Protein AF-X0TM43-F1 (afdb_monomer)

Radius of gyration: 13.52 Å; Cα contacts (8 Å, |Δi|>4): 134; chains: 1; bounding box: 34×36×27 Å

Foldseek 3Di:
DPPPPPPPVVCVPPVDDQPQDDAQDWDQDDAPNHGDFIWGWHDWADDPDPQKIWTWIFTPDVVIDIDIDIGGNVVSSPDDDDDD

Structure (mmCIF, N/CA/C/O backbone):
data_AF-X0TM43-F1
#
_entry.id   AF-X0TM43-F1
#
loop_
_atom_site.group_PDB
_atom_site.id
_atom_site.type_symbol
_atom_site.label_atom_id
_atom_site.label_alt_id
_atom_site.label_comp_id
_atom_site.label_asym_id
_atom_site.label_entity_id
_atom_site.label_seq_id
_atom_site.pdbx_PDB_ins_code
_atom_site.Cartn_x
_atom_site.Cartn_y
_atom_site.Cartn_z
_atom_site.occupancy
_atom_site.B_iso_or_equiv
_atom_site.auth_seq_id
_atom_site.auth_comp_id
_atom_site.auth_asym_id
_atom_site.auth_atom_id
_atom_site.pdbx_PDB_model_num
ATOM 1 N N . MET A 1 1 ? -5.051 2.573 -13.083 1.00 28.28 1 MET A N 1
ATOM 2 C CA . MET A 1 1 ? -5.992 1.528 -13.497 1.00 28.28 1 MET A CA 1
ATOM 3 C C . MET A 1 1 ? -5.267 0.198 -13.416 1.00 28.28 1 MET A C 1
ATOM 5 O O . MET A 1 1 ? -4.591 -0.196 -14.360 1.00 28.28 1 MET A O 1
ATOM 9 N N . VAL A 1 2 ? -5.366 -0.473 -12.264 1.00 24.48 2 VAL A N 1
ATOM 10 C CA . VAL A 1 2 ? -4.823 -1.823 -12.088 1.00 24.48 2 VAL A CA 1
ATOM 11 C C . VAL A 1 2 ? -5.591 -2.780 -12.992 1.00 24.48 2 VAL A C 1
ATOM 13 O O . VAL A 1 2 ? -6.693 -3.199 -12.655 1.00 24.48 2 VAL A O 1
ATOM 16 N N . HIS A 1 3 ? -5.038 -3.129 -14.154 1.00 24.52 3 HIS A N 1
ATOM 17 C CA . HIS A 1 3 ? -5.546 -4.263 -14.924 1.00 24.52 3 HIS A CA 1
ATOM 18 C C . HIS A 1 3 ? -5.071 -5.556 -14.256 1.00 24.52 3 HIS A C 1
ATOM 20 O O . HIS A 1 3 ? -4.008 -6.101 -14.547 1.00 24.52 3 HIS A O 1
ATOM 26 N N . ALA A 1 4 ? -5.892 -6.030 -13.322 1.00 31.00 4 ALA A N 1
ATOM 27 C CA . ALA A 1 4 ? -5.719 -7.248 -12.546 1.00 31.00 4 ALA A CA 1
ATOM 28 C C . ALA A 1 4 ? -6.015 -8.519 -13.373 1.00 31.00 4 ALA A C 1
ATOM 30 O O . ALA A 1 4 ? -6.853 -9.337 -13.001 1.00 31.00 4 ALA A O 1
ATOM 31 N N . ASN A 1 5 ? -5.315 -8.736 -14.490 1.00 35.59 5 ASN A N 1
ATOM 32 C CA . ASN A 1 5 ? -5.544 -9.921 -15.335 1.00 35.59 5 ASN A CA 1
ATOM 33 C C . ASN A 1 5 ? -5.030 -11.249 -14.740 1.00 35.59 5 ASN A C 1
ATOM 35 O O . ASN A 1 5 ? -5.277 -12.309 -15.313 1.00 35.59 5 ASN A O 1
ATOM 39 N N . THR A 1 6 ? -4.398 -11.231 -13.564 1.00 36.22 6 THR A N 1
ATOM 40 C CA . THR A 1 6 ? -3.987 -12.456 -12.847 1.00 36.22 6 THR A CA 1
ATOM 41 C C . THR A 1 6 ? -4.912 -12.797 -11.667 1.00 36.22 6 THR A C 1
ATOM 43 O O . THR A 1 6 ? -4.973 -13.954 -11.254 1.00 36.22 6 THR A O 1
ATOM 46 N N . PHE A 1 7 ? -5.704 -11.843 -11.159 1.00 36.03 7 PHE A N 1
ATOM 47 C CA . PHE A 1 7 ? -6.504 -12.030 -9.936 1.00 36.03 7 PHE A CA 1
ATOM 48 C C . PHE A 1 7 ? -7.982 -12.383 -10.188 1.00 36.03 7 PHE A C 1
ATOM 50 O O . PHE A 1 7 ? -8.587 -13.086 -9.377 1.00 36.03 7 PHE A O 1
ATOM 57 N N . GLU A 1 8 ? -8.560 -12.012 -11.337 1.00 36.53 8 GLU A N 1
ATOM 58 C CA . GLU A 1 8 ? -9.976 -12.302 -11.646 1.00 36.53 8 GLU A CA 1
ATOM 59 C C . GLU A 1 8 ? -10.291 -13.807 -11.767 1.00 36.53 8 GLU A C 1
ATOM 61 O O . GLU A 1 8 ? -11.404 -14.245 -11.464 1.00 36.53 8 GLU A O 1
ATOM 66 N N . ARG A 1 9 ? -9.315 -14.643 -12.156 1.00 40.25 9 ARG A N 1
ATOM 67 C CA . ARG A 1 9 ? -9.543 -16.089 -12.354 1.00 40.25 9 ARG A CA 1
ATOM 68 C C . ARG A 1 9 ? -9.675 -16.868 -11.037 1.00 40.25 9 ARG A C 1
ATOM 70 O O . ARG A 1 9 ? -10.386 -17.870 -11.003 1.00 40.25 9 ARG A O 1
ATOM 77 N N . TYR A 1 10 ? -9.067 -16.391 -9.948 1.00 39.22 10 TYR A N 1
ATOM 78 C CA . TYR A 1 10 ? -9.158 -17.021 -8.621 1.00 39.22 10 TYR A CA 1
ATOM 79 C C . TYR A 1 10 ? -10.492 -16.737 -7.904 1.00 39.22 10 TYR A C 1
ATOM 81 O O . TYR A 1 10 ? -10.970 -17.567 -7.124 1.00 39.22 10 TYR A O 1
ATOM 89 N N . ARG A 1 11 ? -11.135 -15.602 -8.213 1.00 44.22 11 ARG A N 1
ATOM 90 C CA . ARG A 1 11 ? -12.395 -15.146 -7.599 1.00 44.22 11 ARG A CA 1
ATOM 91 C C . ARG A 1 11 ? -13.579 -16.069 -7.892 1.00 44.22 11 ARG A C 1
ATOM 93 O O . ARG A 1 11 ? -14.414 -16.307 -7.025 1.00 44.22 11 ARG A O 1
ATOM 100 N N . LYS A 1 12 ? -13.643 -16.626 -9.106 1.00 41.66 12 LYS A N 1
ATOM 101 C CA . LYS A 1 12 ? -14.772 -17.466 -9.544 1.00 41.66 12 LYS A CA 1
ATOM 102 C C . LYS A 1 12 ? -14.758 -18.885 -8.964 1.00 41.66 12 LYS A C 1
ATOM 104 O O . LYS A 1 12 ? -15.797 -19.530 -8.954 1.00 41.66 12 LYS A O 1
ATOM 109 N N . ILE A 1 13 ? -13.601 -19.368 -8.505 1.00 51.50 13 ILE A N 1
ATOM 110 C CA . ILE A 1 13 ? -13.417 -20.760 -8.059 1.00 51.50 13 ILE A CA 1
ATOM 111 C C . ILE A 1 13 ? -13.639 -20.910 -6.546 1.00 51.50 13 ILE A C 1
ATOM 113 O O . ILE A 1 13 ? -14.007 -21.986 -6.089 1.00 51.50 13 ILE A O 1
ATOM 117 N N . THR A 1 14 ? -13.432 -19.851 -5.756 1.00 46.97 14 THR A N 1
ATOM 118 C CA . THR A 1 14 ? -13.246 -19.992 -4.299 1.00 46.97 14 THR A CA 1
ATOM 119 C C . THR A 1 14 ? -14.410 -19.519 -3.432 1.00 46.97 14 THR A C 1
ATOM 121 O O . THR A 1 14 ? -14.392 -19.800 -2.237 1.00 46.97 14 THR A O 1
ATOM 124 N N . GLY A 1 15 ? -15.415 -18.824 -3.983 1.00 43.34 15 GLY A N 1
ATOM 125 C CA . GLY A 1 15 ? -16.592 -18.376 -3.220 1.00 43.34 15 GLY A CA 1
ATOM 126 C C . GLY A 1 15 ? -16.274 -17.521 -1.983 1.00 43.34 15 GLY A C 1
ATOM 127 O O . GLY A 1 15 ? -17.113 -17.412 -1.094 1.00 43.34 15 GLY A O 1
ATOM 128 N N . LYS A 1 16 ? -15.064 -16.951 -1.891 1.00 39.50 16 LYS A N 1
ATOM 129 C CA . LYS A 1 16 ? -14.617 -16.179 -0.729 1.00 39.50 16 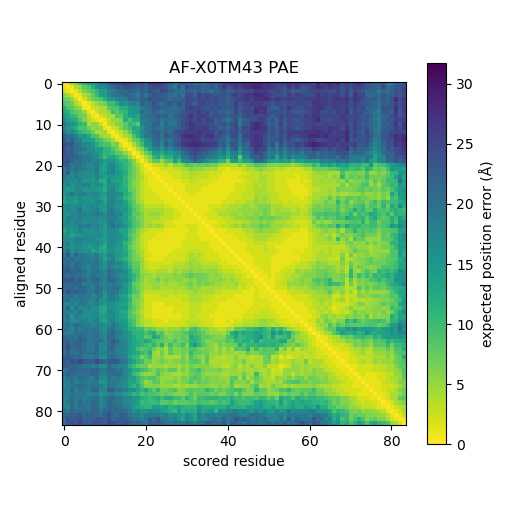LYS A CA 1
ATOM 130 C C . LYS A 1 16 ? -15.090 -14.730 -0.810 1.00 39.50 16 LYS A C 1
ATOM 132 O O . LYS A 1 16 ? -15.044 -14.108 -1.871 1.00 39.50 16 LYS A O 1
ATOM 137 N N . GLU A 1 17 ? -15.526 -14.235 0.346 1.00 46.72 17 GLU A N 1
ATOM 138 C CA . GLU A 1 17 ? -15.847 -12.839 0.642 1.00 46.72 17 GLU A CA 1
ATOM 139 C C . GLU A 1 17 ? -14.758 -11.864 0.168 1.00 46.72 17 GLU A C 1
ATOM 141 O O . GLU A 1 17 ? -13.594 -12.241 0.011 1.00 46.72 17 GLU A O 1
ATOM 146 N N . LYS A 1 18 ? -15.173 -10.604 -0.042 1.00 48.66 18 LYS A N 1
ATOM 147 C CA . LYS A 1 18 ? -14.349 -9.441 -0.410 1.00 48.66 18 LYS A CA 1
ATOM 148 C C . LYS A 1 18 ? -12.964 -9.537 0.245 1.00 48.66 18 LYS A C 1
ATOM 150 O O . LYS A 1 18 ? -12.860 -9.484 1.467 1.00 48.66 18 LYS A O 1
ATOM 155 N N . ILE A 1 19 ? -11.912 -9.686 -0.564 1.00 51.81 19 ILE A N 1
ATOM 156 C CA . ILE A 1 19 ? -10.535 -9.665 -0.059 1.00 51.81 19 ILE A CA 1
ATOM 157 C C . ILE A 1 19 ? -10.280 -8.239 0.425 1.00 51.81 19 ILE A C 1
ATOM 159 O O . ILE A 1 19 ? -10.078 -7.335 -0.382 1.00 51.81 19 ILE A O 1
ATOM 163 N N . MET A 1 20 ? -10.364 -8.031 1.737 1.00 66.75 20 MET A N 1
ATOM 164 C CA . MET A 1 20 ? -9.832 -6.833 2.36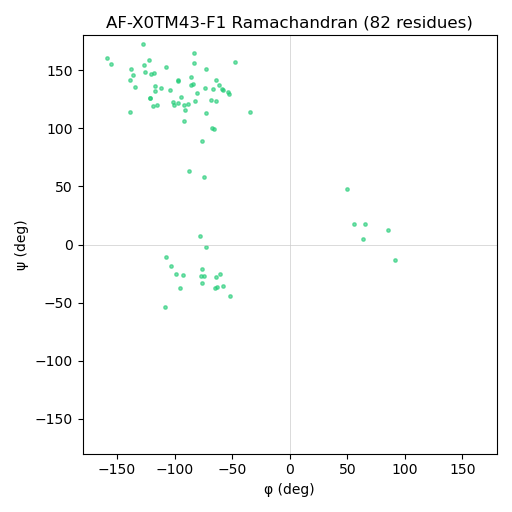5 1.00 66.75 20 MET A CA 1
ATOM 165 C C . MET A 1 20 ? -8.318 -6.972 2.342 1.00 66.75 20 MET A C 1
ATOM 167 O O . MET A 1 20 ? -7.773 -7.876 2.974 1.00 66.75 20 MET A O 1
ATOM 171 N N . THR A 1 21 ? -7.659 -6.111 1.574 1.00 76.00 21 THR A N 1
ATOM 172 C CA . THR A 1 21 ? -6.209 -5.964 1.631 1.00 76.00 21 THR A CA 1
ATOM 173 C C . THR A 1 21 ? -5.790 -5.721 3.082 1.00 76.00 21 THR A C 1
ATOM 175 O O . THR A 1 21 ? -6.370 -4.872 3.759 1.00 76.00 21 THR A O 1
ATOM 178 N N . THR A 1 22 ? -4.819 -6.491 3.570 1.00 84.88 22 THR A N 1
ATOM 179 C CA . THR A 1 22 ? -4.398 -6.492 4.977 1.00 84.88 22 THR A CA 1
ATOM 180 C C . THR A 1 22 ? -2.889 -6.285 5.125 1.00 84.88 22 THR A C 1
ATOM 182 O O . THR A 1 22 ? -2.138 -6.248 4.149 1.00 84.88 22 THR A O 1
ATOM 185 N N . ILE A 1 23 ? -2.431 -6.123 6.366 1.00 90.44 23 ILE A N 1
ATOM 186 C CA . ILE A 1 23 ? -1.012 -5.976 6.705 1.00 90.44 23 ILE A CA 1
ATOM 187 C C . ILE A 1 23 ? -0.234 -7.208 6.223 1.00 90.44 23 ILE A C 1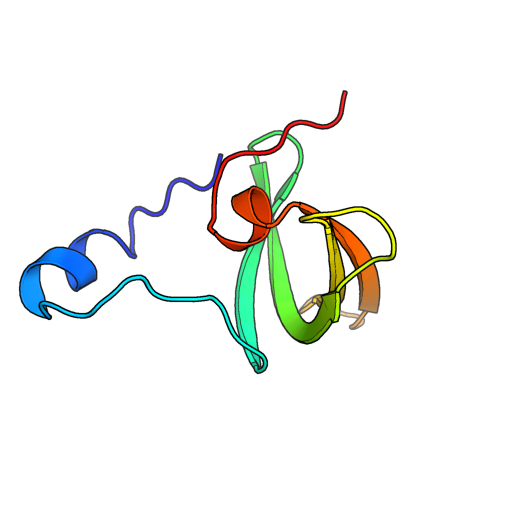
ATOM 189 O O . ILE A 1 23 ? -0.640 -8.347 6.451 1.00 90.44 23 ILE A O 1
ATOM 193 N N . GLY A 1 24 ? 0.910 -6.972 5.580 1.00 90.44 24 GLY A N 1
ATOM 194 C CA . GLY A 1 24 ? 1.771 -8.005 5.007 1.00 90.44 24 GLY A CA 1
ATOM 195 C C . GLY A 1 24 ? 1.473 -8.352 3.548 1.00 90.44 24 GLY A C 1
ATOM 196 O O . GLY A 1 24 ? 2.326 -8.973 2.908 1.00 90.44 24 GLY A O 1
ATOM 197 N N . ASP A 1 25 ? 0.336 -7.918 2.994 1.00 91.38 25 ASP A N 1
ATOM 198 C CA . ASP A 1 25 ? 0.042 -8.108 1.574 1.00 91.38 25 ASP A CA 1
ATOM 199 C C . ASP A 1 25 ? 1.040 -7.341 0.697 1.00 91.38 25 ASP A C 1
ATOM 201 O O . ASP A 1 25 ? 1.438 -6.211 1.002 1.00 91.38 25 ASP A O 1
ATOM 205 N N . VAL A 1 26 ? 1.423 -7.959 -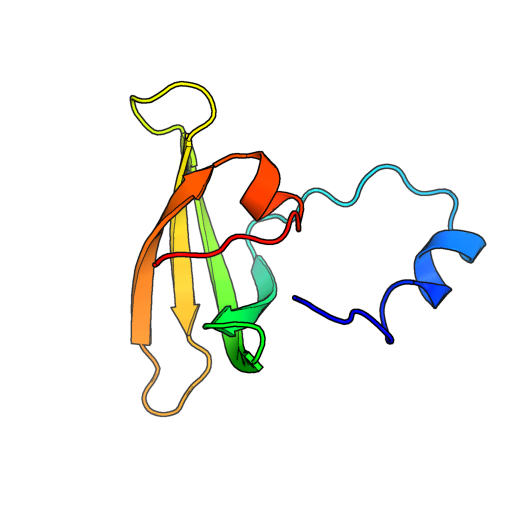0.424 1.00 90.12 26 VAL A N 1
ATOM 206 C CA . VAL A 1 26 ? 2.199 -7.313 -1.487 1.00 90.12 26 VAL A CA 1
ATOM 207 C C . VAL A 1 26 ? 1.246 -6.850 -2.579 1.00 90.12 26 VAL A C 1
ATOM 209 O O . VAL A 1 26 ? 0.534 -7.654 -3.182 1.00 90.12 26 VAL A O 1
ATOM 212 N N . VAL A 1 27 ? 1.266 -5.552 -2.862 1.00 88.94 27 VAL A N 1
ATOM 213 C CA . VAL A 1 27 ? 0.391 -4.892 -3.833 1.00 88.94 27 VAL A CA 1
ATOM 214 C C . VAL A 1 27 ? 1.203 -4.274 -4.969 1.00 88.94 27 VAL A C 1
ATOM 216 O O . VAL A 1 27 ? 2.334 -3.828 -4.772 1.00 88.94 27 VAL A O 1
ATOM 219 N N . LEU A 1 28 ? 0.628 -4.248 -6.175 1.00 88.44 28 LEU A N 1
ATOM 220 C CA . LEU A 1 28 ? 1.172 -3.504 -7.313 1.00 88.44 28 LEU A CA 1
ATOM 221 C C . LEU A 1 28 ? 0.568 -2.099 -7.321 1.00 88.44 28 LEU A C 1
ATOM 223 O O . LEU A 1 28 ? -0.638 -1.942 -7.512 1.00 88.44 28 LEU A O 1
ATOM 227 N N . ILE A 1 29 ? 1.407 -1.085 -7.133 1.00 85.62 29 ILE A N 1
ATOM 228 C CA . ILE A 1 29 ? 1.000 0.319 -7.126 1.00 85.62 29 ILE A CA 1
ATOM 229 C C . ILE A 1 29 ? 0.984 0.860 -8.556 1.00 85.62 29 ILE A C 1
ATOM 231 O O . ILE A 1 29 ? 1.900 0.603 -9.341 1.00 85.62 29 ILE A O 1
ATOM 235 N N . TYR A 1 30 ? -0.060 1.626 -8.877 1.00 85.00 30 TYR A N 1
ATOM 236 C CA . TYR A 1 30 ? -0.207 2.323 -10.151 1.00 85.00 30 TYR A CA 1
ATOM 237 C C . TYR A 1 30 ? -0.099 3.825 -9.927 1.00 85.00 30 TYR A C 1
ATOM 239 O O . TYR A 1 30 ? -0.752 4.370 -9.039 1.00 85.00 30 TYR A O 1
ATOM 247 N N . PHE A 1 31 ? 0.667 4.493 -10.776 1.00 79.19 31 PHE A N 1
ATOM 248 C CA . PHE A 1 31 ? 0.746 5.943 -10.848 1.00 79.19 31 PHE A CA 1
ATOM 249 C C . PHE A 1 31 ? 0.349 6.367 -12.258 1.00 79.19 31 PHE A C 1
ATOM 251 O O . PHE A 1 31 ? 0.899 5.853 -13.226 1.00 79.19 31 PHE A O 1
ATOM 258 N N . LYS A 1 32 ? -0.631 7.273 -12.384 1.00 83.75 32 LYS A N 1
ATOM 259 C CA . LYS A 1 32 ? -1.155 7.735 -13.687 1.00 83.75 32 LYS A CA 1
ATOM 260 C C . LYS A 1 32 ? -1.516 6.587 -14.639 1.00 83.75 32 LYS A C 1
ATOM 262 O O . LYS A 1 32 ? -1.109 6.558 -15.789 1.00 83.75 32 LYS A O 1
ATOM 267 N N . ASP A 1 33 ? -2.254 5.613 -14.118 1.00 77.69 33 ASP A N 1
ATOM 268 C CA . ASP A 1 33 ? -2.658 4.400 -14.836 1.00 77.69 33 ASP A CA 1
ATOM 269 C C . ASP A 1 33 ? -1.543 3.448 -15.287 1.00 77.69 33 ASP A C 1
ATOM 271 O O . ASP A 1 33 ? -1.849 2.385 -15.828 1.00 77.69 33 ASP A O 1
ATOM 275 N N . GLU A 1 34 ? -0.291 3.722 -14.930 1.00 75.81 34 GLU A N 1
ATOM 276 C CA . GLU A 1 34 ? 0.844 2.859 -15.234 1.00 75.81 34 GLU A CA 1
ATOM 277 C C . GLU A 1 34 ? 1.303 2.078 -13.992 1.00 75.81 34 GLU A C 1
ATOM 279 O O . GLU A 1 34 ? 1.456 2.664 -12.915 1.00 75.81 34 GLU A O 1
ATOM 284 N N . PRO A 1 35 ? 1.540 0.755 -14.099 1.00 83.06 35 PRO A N 1
ATOM 285 C CA . PRO A 1 35 ? 2.107 -0.020 -13.001 1.00 83.06 35 PRO A CA 1
ATOM 286 C C . PRO A 1 35 ? 3.524 0.478 -12.709 1.00 83.06 35 PRO A C 1
ATOM 288 O O . PRO A 1 35 ? 4.372 0.498 -13.597 1.00 83.06 35 PRO A O 1
ATOM 291 N N . THR A 1 36 ? 3.789 0.884 -11.470 1.00 84.75 36 THR A N 1
ATOM 292 C CA . THR A 1 36 ? 5.042 1.569 -11.121 1.00 84.75 36 THR A CA 1
ATOM 293 C C . THR A 1 36 ? 5.970 0.692 -10.287 1.00 84.75 36 THR A C 1
ATOM 295 O O . THR A 1 36 ? 7.129 0.509 -10.649 1.00 84.75 36 THR A O 1
ATOM 298 N N . PHE A 1 37 ? 5.490 0.142 -9.169 1.00 85.56 37 PHE A N 1
ATOM 299 C CA . PHE A 1 37 ? 6.304 -0.689 -8.274 1.00 85.56 37 PHE A CA 1
ATOM 300 C C . PHE A 1 37 ? 5.449 -1.598 -7.389 1.00 85.56 37 PHE A C 1
ATOM 302 O O . PHE A 1 37 ? 4.265 -1.342 -7.166 1.00 85.56 37 PHE A O 1
ATOM 309 N N . PHE A 1 38 ? 6.074 -2.646 -6.847 1.00 89.50 38 PHE A N 1
ATOM 310 C CA . PHE A 1 38 ? 5.494 -3.446 -5.773 1.00 89.50 38 PHE A CA 1
ATOM 311 C C . PHE A 1 38 ? 5.799 -2.828 -4.411 1.00 89.50 38 PHE A C 1
ATOM 313 O O . PHE A 1 38 ? 6.897 -2.313 -4.182 1.00 89.50 38 PHE A O 1
ATOM 320 N N . ALA A 1 39 ? 4.847 -2.927 -3.493 1.00 91.88 39 ALA A N 1
ATOM 321 C CA . ALA A 1 39 ? 5.034 -2.551 -2.102 1.00 91.88 39 ALA A CA 1
ATOM 322 C C . ALA A 1 39 ? 4.384 -3.575 -1.170 1.00 91.88 39 ALA A C 1
ATOM 324 O O . ALA A 1 39 ? 3.393 -4.202 -1.542 1.00 91.88 39 ALA A O 1
ATOM 325 N N . ARG A 1 40 ? 4.936 -3.729 0.035 1.00 91.69 40 ARG A N 1
ATOM 326 C CA . ARG A 1 40 ? 4.296 -4.450 1.139 1.00 91.69 40 ARG A CA 1
ATOM 327 C C . ARG A 1 40 ? 3.601 -3.454 2.060 1.00 91.69 40 ARG A C 1
ATOM 329 O O . ARG A 1 40 ? 4.143 -2.379 2.307 1.00 91.69 40 ARG A O 1
ATOM 336 N N . ILE A 1 41 ? 2.426 -3.809 2.562 1.00 92.44 41 ILE A N 1
ATOM 337 C CA . ILE A 1 41 ? 1.707 -2.998 3.551 1.00 92.44 41 ILE A CA 1
ATOM 338 C C . ILE A 1 41 ? 2.260 -3.288 4.942 1.00 92.44 41 ILE A C 1
ATOM 340 O O . ILE A 1 41 ? 2.249 -4.438 5.382 1.00 92.44 41 ILE A O 1
ATOM 344 N N . GLU A 1 42 ? 2.716 -2.246 5.633 1.00 93.56 42 GLU A N 1
ATOM 345 C CA . GLU A 1 42 ? 3.233 -2.341 7.003 1.00 93.56 42 GLU A CA 1
ATOM 346 C C . GLU A 1 42 ? 2.154 -2.013 8.044 1.00 93.56 42 GLU A C 1
ATOM 348 O O . GLU A 1 42 ? 2.087 -2.667 9.084 1.00 93.56 42 GLU A O 1
ATOM 353 N N . SER A 1 43 ? 1.273 -1.048 7.761 1.00 90.81 43 SER A N 1
ATOM 354 C CA . SER A 1 43 ? 0.198 -0.633 8.672 1.00 90.81 43 SER A CA 1
ATOM 355 C C . SER A 1 43 ? -0.984 -0.003 7.926 1.00 90.81 43 SER A C 1
ATOM 357 O O . SER A 1 43 ? -0.832 0.500 6.810 1.00 90.81 43 SER A O 1
ATOM 359 N N . ILE A 1 44 ? -2.172 -0.060 8.53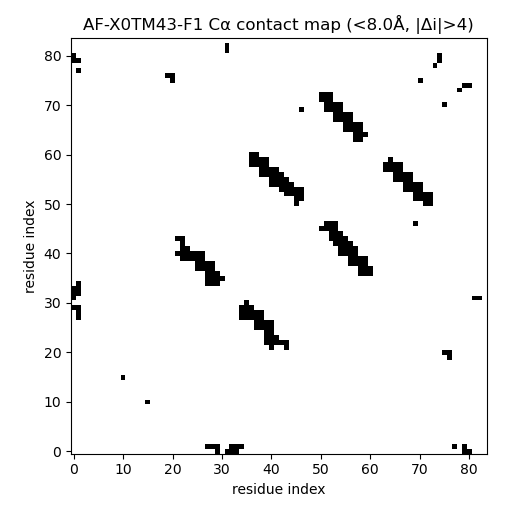9 1.00 88.19 44 ILE A N 1
ATOM 360 C CA . ILE A 1 44 ? -3.406 0.590 8.071 1.00 88.19 44 ILE A CA 1
ATOM 361 C C . ILE A 1 44 ? -4.108 1.188 9.297 1.00 88.19 44 ILE A C 1
ATOM 363 O O . ILE A 1 44 ? -4.579 0.447 10.160 1.00 88.19 44 ILE A O 1
ATOM 367 N N . GLU A 1 45 ? -4.199 2.513 9.370 1.00 88.06 45 GLU A N 1
ATOM 368 C CA . GLU A 1 45 ? -4.821 3.246 10.481 1.00 88.06 45 GLU A CA 1
ATOM 369 C C . GLU A 1 45 ? -5.899 4.203 9.964 1.00 88.06 45 GLU A C 1
ATOM 371 O O . GLU A 1 45 ? -5.783 4.715 8.855 1.00 88.06 45 GLU A O 1
ATOM 376 N N . ALA A 1 46 ? -6.955 4.464 10.739 1.00 86.62 46 ALA A N 1
ATOM 377 C CA . ALA A 1 46 ? -7.971 5.450 10.361 1.00 86.62 46 ALA A CA 1
ATOM 378 C C . ALA A 1 46 ? -7.432 6.883 10.527 1.00 86.62 46 ALA A C 1
ATOM 380 O O . ALA A 1 46 ? -6.840 7.212 11.554 1.00 86.62 46 ALA A O 1
ATOM 381 N N . ASP A 1 47 ? -7.668 7.740 9.534 1.00 89.50 47 ASP A N 1
ATOM 382 C CA . ASP A 1 47 ? -7.350 9.168 9.598 1.00 89.50 47 ASP A CA 1
ATOM 383 C C . ASP A 1 47 ? -8.461 9.951 10.324 1.00 89.50 47 ASP A C 1
ATOM 385 O O . ASP A 1 47 ? -9.587 9.481 10.500 1.00 89.50 47 ASP A O 1
ATOM 389 N N . ILE A 1 48 ? -8.165 11.193 10.722 1.00 86.50 48 ILE A N 1
ATOM 390 C CA . ILE A 1 48 ? -9.163 12.098 11.311 1.00 86.50 48 ILE A CA 1
ATOM 391 C C . ILE A 1 48 ? -10.326 12.392 10.347 1.00 86.50 48 ILE A C 1
ATOM 393 O O . ILE A 1 48 ? -11.434 12.721 10.779 1.00 86.50 48 ILE A O 1
ATOM 397 N N . LYS A 1 49 ? -10.094 12.290 9.033 1.00 83.06 49 LYS A N 1
ATOM 398 C CA . LYS A 1 49 ? -11.141 12.407 8.020 1.00 83.06 49 LYS A CA 1
ATOM 399 C C . LYS A 1 49 ? -11.891 11.088 7.893 1.00 83.06 49 LYS A C 1
ATOM 401 O O . LYS A 1 49 ? -11.308 10.027 7.694 1.00 83.06 49 LYS A O 1
ATOM 406 N N . LYS A 1 50 ? -13.220 11.183 7.934 1.00 80.75 50 LYS A N 1
ATOM 407 C CA . LYS A 1 50 ? -14.110 10.037 7.756 1.00 80.75 50 LYS A CA 1
ATOM 408 C C . LYS A 1 50 ? -13.789 9.298 6.452 1.00 80.75 50 LYS A C 1
ATOM 410 O O . LYS A 1 50 ? -13.713 9.935 5.403 1.00 80.75 50 LYS A O 1
ATOM 415 N N . ASP A 1 51 ? -13.651 7.979 6.543 1.00 77.75 51 ASP A N 1
ATOM 416 C CA . ASP A 1 51 ? -13.370 7.058 5.434 1.00 77.75 51 ASP A CA 1
ATOM 417 C C . ASP A 1 51 ? -11.985 7.265 4.787 1.00 77.75 51 ASP A C 1
ATOM 419 O O . ASP A 1 51 ? -11.740 6.811 3.667 1.00 77.75 51 ASP A O 1
ATOM 423 N N . TRP A 1 52 ? -11.071 7.953 5.480 1.00 83.75 52 TRP A N 1
ATOM 424 C CA . TRP A 1 52 ? -9.662 8.051 5.114 1.00 83.75 52 TRP A CA 1
ATOM 425 C C . TRP A 1 52 ? -8.808 7.218 6.061 1.00 83.75 52 TRP A C 1
ATOM 427 O O . TRP A 1 52 ? -9.150 6.992 7.220 1.00 83.75 52 TRP A O 1
ATOM 437 N N . PHE A 1 53 ? -7.676 6.778 5.539 1.00 85.88 53 PHE A N 1
ATOM 438 C CA . PHE A 1 53 ? -6.746 5.891 6.198 1.00 85.88 53 PHE A CA 1
ATOM 439 C C . PHE A 1 53 ?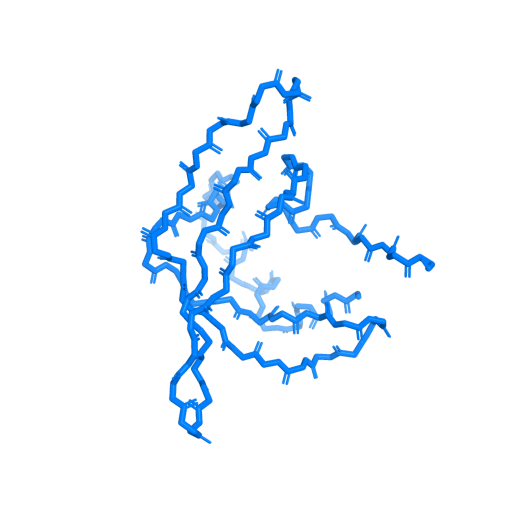 -5.322 6.348 5.919 1.00 85.88 53 PHE A C 1
ATOM 441 O O . PHE A 1 53 ? -4.988 6.761 4.804 1.00 85.88 53 PHE A O 1
ATOM 448 N N . ILE A 1 54 ? -4.482 6.240 6.934 1.00 86.50 54 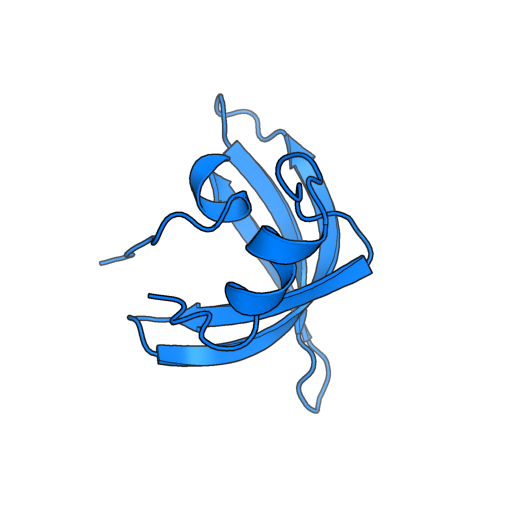ILE A N 1
ATOM 449 C CA . ILE A 1 54 ? -3.040 6.378 6.831 1.00 86.50 54 ILE A CA 1
ATOM 450 C C . ILE A 1 54 ? -2.493 4.974 6.598 1.00 86.50 54 ILE A C 1
ATOM 452 O O . ILE A 1 54 ? -2.727 4.068 7.398 1.00 86.50 54 ILE A O 1
ATOM 456 N N . VAL A 1 55 ? -1.805 4.789 5.473 1.00 90.38 55 VAL A N 1
ATOM 457 C CA . VAL A 1 55 ? -1.227 3.497 5.095 1.00 90.38 55 VAL A CA 1
ATOM 458 C C . VAL A 1 55 ? 0.276 3.657 4.926 1.00 90.38 55 VAL A C 1
ATOM 460 O O . VAL A 1 55 ? 0.741 4.520 4.171 1.00 90.38 55 VAL A O 1
ATOM 463 N N . GLU A 1 56 ? 1.031 2.819 5.630 1.00 91.81 56 GLU A N 1
ATOM 464 C CA . GLU A 1 56 ? 2.480 2.731 5.488 1.00 91.81 56 GLU A CA 1
ATOM 465 C C . GLU A 1 56 ? 2.847 1.617 4.509 1.00 91.81 56 GLU A C 1
ATOM 467 O O . GLU A 1 56 ? 2.434 0.461 4.652 1.00 91.81 56 GLU A O 1
ATOM 472 N N . PHE A 1 57 ? 3.654 1.974 3.513 1.00 92.44 57 PHE A N 1
ATOM 473 C CA . PHE A 1 57 ? 4.127 1.059 2.485 1.00 92.44 57 PHE A CA 1
ATOM 474 C C . PHE A 1 57 ? 5.643 0.915 2.538 1.00 92.44 57 PHE A C 1
ATOM 476 O O . PHE A 1 57 ? 6.370 1.908 2.487 1.00 92.44 57 PHE A O 1
ATOM 483 N N . LEU A 1 58 ? 6.126 -0.327 2.503 1.00 91.44 58 LEU A N 1
ATOM 484 C CA . LEU A 1 58 ? 7.508 -0.649 2.172 1.00 91.44 58 LEU A CA 1
ATOM 485 C C . LEU A 1 58 ? 7.619 -0.906 0.665 1.00 91.44 58 LEU A C 1
ATOM 487 O O . LEU A 1 58 ? 7.200 -1.953 0.169 1.00 91.44 58 LEU A O 1
ATOM 491 N N . ILE A 1 59 ? 8.206 0.034 -0.071 1.00 90.62 59 ILE A N 1
ATOM 492 C CA . ILE A 1 59 ? 8.486 -0.113 -1.501 1.00 90.62 59 ILE A CA 1
ATOM 493 C C . ILE A 1 59 ? 9.573 -1.167 -1.693 1.00 90.62 59 ILE A C 1
ATOM 495 O O . ILE A 1 59 ? 10.697 -1.038 -1.197 1.00 90.62 59 ILE A O 1
ATOM 499 N N . LEU A 1 60 ? 9.252 -2.180 -2.493 1.00 87.75 60 LEU A N 1
ATOM 500 C CA . LEU A 1 60 ? 10.146 -3.271 -2.857 1.00 87.75 60 LEU A CA 1
ATOM 501 C C . LEU A 1 60 ? 10.966 -2.885 -4.097 1.00 87.75 60 LEU A C 1
ATOM 503 O O . LEU A 1 60 ? 10.849 -3.484 -5.164 1.00 87.75 60 LEU A O 1
ATOM 507 N N . ALA A 1 61 ? 11.785 -1.846 -3.952 1.00 81.12 61 ALA A N 1
ATOM 508 C CA . ALA A 1 61 ? 12.783 -1.415 -4.930 1.00 81.12 61 ALA A CA 1
ATOM 509 C C . ALA A 1 61 ? 14.168 -1.413 -4.270 1.00 81.12 61 ALA A C 1
ATOM 511 O O . ALA A 1 61 ? 14.254 -1.369 -3.050 1.00 81.12 61 ALA A O 1
ATOM 512 N N . ILE A 1 62 ? 15.260 -1.469 -5.037 1.00 73.12 62 ILE A N 1
ATOM 513 C CA . ILE A 1 62 ? 16.616 -1.327 -4.479 1.00 73.12 62 ILE A CA 1
ATOM 514 C C . ILE A 1 62 ? 17.110 0.101 -4.759 1.00 73.12 62 ILE A C 1
ATOM 516 O O . ILE A 1 62 ? 17.181 0.486 -5.927 1.00 73.12 62 ILE A O 1
ATOM 520 N N . PRO A 1 63 ? 17.476 0.888 -3.728 1.00 77.19 63 PRO A N 1
ATOM 521 C CA . PRO A 1 63 ? 17.389 0.576 -2.296 1.00 77.19 63 PRO A CA 1
ATOM 522 C C . PRO A 1 63 ? 15.941 0.613 -1.780 1.00 77.19 63 PRO A C 1
ATOM 524 O O . PRO A 1 63 ? 15.130 1.375 -2.308 1.00 77.19 63 PRO A O 1
ATOM 527 N N . LEU A 1 64 ? 15.640 -0.180 -0.742 1.00 71.88 64 LEU A N 1
ATOM 528 C CA . LEU A 1 64 ? 14.307 -0.233 -0.127 1.00 71.88 64 LEU A CA 1
ATOM 529 C C . LEU A 1 64 ? 13.937 1.141 0.442 1.00 71.88 64 LEU A C 1
ATOM 531 O O . LEU A 1 64 ? 14.775 1.809 1.052 1.00 71.88 64 LEU A O 1
ATOM 535 N N . ARG A 1 65 ? 12.689 1.568 0.237 1.00 72.88 65 ARG A N 1
ATOM 536 C CA . ARG A 1 65 ? 12.175 2.862 0.715 1.00 72.88 65 ARG A CA 1
ATOM 537 C C . ARG A 1 65 ? 10.808 2.663 1.358 1.00 72.88 65 ARG A C 1
ATOM 539 O O . ARG A 1 65 ? 9.978 1.977 0.777 1.00 72.88 65 ARG A O 1
ATOM 546 N N . ALA A 1 66 ? 10.561 3.276 2.511 1.00 77.94 66 ALA A N 1
ATOM 547 C CA . ALA A 1 66 ? 9.228 3.339 3.113 1.00 77.94 66 ALA A CA 1
ATOM 548 C C . ALA A 1 66 ? 8.550 4.676 2.770 1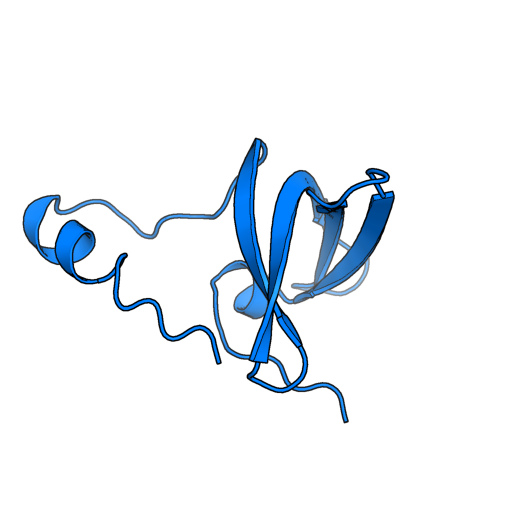.00 77.94 66 ALA A C 1
ATOM 550 O O . ALA A 1 66 ? 9.226 5.707 2.712 1.00 77.94 66 ALA A O 1
ATOM 551 N N . VAL A 1 67 ? 7.239 4.666 2.516 1.00 80.69 67 VAL A N 1
ATOM 552 C CA . VAL A 1 67 ? 6.434 5.866 2.223 1.00 80.69 67 VAL A CA 1
ATOM 553 C C . VAL A 1 67 ? 5.103 5.828 2.979 1.00 80.69 67 VAL A C 1
ATOM 555 O O . VAL A 1 67 ? 4.523 4.760 3.158 1.00 80.69 67 VAL A O 1
ATOM 558 N N . ILE A 1 68 ? 4.610 6.998 3.397 1.00 81.12 68 ILE A N 1
ATOM 559 C CA . ILE A 1 68 ? 3.338 7.155 4.123 1.00 81.12 68 ILE A CA 1
ATOM 560 C C . ILE A 1 68 ? 2.370 7.949 3.254 1.00 81.12 68 ILE A C 1
ATOM 562 O O . ILE A 1 68 ? 2.678 9.080 2.868 1.00 81.12 68 ILE A O 1
ATOM 566 N N . TRP A 1 69 ? 1.224 7.357 2.920 1.00 83.56 69 TRP A N 1
ATOM 567 C CA . TRP A 1 69 ? 0.198 7.969 2.069 1.00 83.56 69 TRP A CA 1
ATOM 568 C C . TRP A 1 69 ? -1.131 8.066 2.830 1.00 83.56 69 TRP A C 1
ATOM 570 O O . TRP A 1 69 ? -1.456 7.184 3.624 1.00 83.56 69 TRP A O 1
ATOM 580 N N . ILE A 1 70 ? -1.918 9.117 2.563 1.00 82.69 70 ILE A N 1
ATOM 581 C CA . ILE A 1 70 ? -3.299 9.222 3.059 1.00 82.69 70 ILE A CA 1
ATOM 582 C C . ILE A 1 70 ? -4.249 8.837 1.924 1.00 82.69 70 ILE A C 1
ATOM 584 O O . ILE A 1 70 ? -4.242 9.469 0.866 1.00 82.69 70 ILE A O 1
ATOM 588 N N . LEU A 1 71 ? -5.050 7.797 2.134 1.00 81.81 71 LEU A N 1
ATOM 589 C CA . LEU A 1 71 ? -5.917 7.189 1.125 1.00 81.81 71 LEU A CA 1
ATOM 590 C C . LEU A 1 71 ? -7.362 7.119 1.620 1.00 81.81 71 LEU A C 1
ATOM 592 O O . LEU A 1 71 ? -7.601 7.055 2.818 1.00 81.81 71 LEU A O 1
ATOM 596 N N . ARG A 1 72 ? -8.340 7.095 0.710 1.00 79.31 72 ARG A N 1
ATOM 597 C CA . ARG A 1 72 ? -9.739 6.772 1.046 1.00 79.31 72 ARG A CA 1
ATOM 598 C C . ARG A 1 72 ? -9.961 5.259 1.086 1.00 79.31 72 ARG A C 1
ATOM 600 O O . ARG A 1 72 ? -9.258 4.523 0.393 1.00 79.31 72 ARG A O 1
ATOM 607 N N . GLU A 1 73 ? -10.983 4.805 1.815 1.00 77.19 73 GLU A N 1
ATOM 608 C CA . GLU A 1 73 ? -11.356 3.382 1.926 1.00 77.19 73 GLU A CA 1
ATOM 609 C C . GLU A 1 73 ? -11.525 2.712 0.558 1.00 77.19 73 GLU A C 1
ATOM 611 O O . GLU A 1 73 ? -11.062 1.600 0.312 1.00 77.19 73 GLU A O 1
ATOM 616 N N . GLU A 1 74 ? -12.198 3.401 -0.360 1.00 76.88 74 GLU A N 1
ATOM 617 C CA . GLU A 1 74 ? -12.449 2.927 -1.719 1.00 76.88 74 GLU A CA 1
ATOM 618 C C . GLU A 1 74 ? -11.148 2.606 -2.474 1.00 76.88 74 GLU A C 1
ATOM 620 O O . GLU A 1 74 ? -11.089 1.603 -3.185 1.00 76.88 74 GLU A O 1
ATOM 625 N N . TYR A 1 75 ? -10.078 3.375 -2.254 1.00 79.31 75 TYR A N 1
ATOM 626 C CA . TYR A 1 75 ? -8.787 3.160 -2.914 1.00 79.31 75 TYR A CA 1
ATOM 627 C C . TYR A 1 75 ? -8.019 1.977 -2.324 1.00 79.31 75 TYR A C 1
ATOM 629 O O . TYR A 1 75 ? -7.372 1.248 -3.072 1.00 79.31 75 TYR A O 1
ATOM 637 N N . ILE A 1 76 ? -8.155 1.714 -1.019 1.00 75.25 76 ILE A N 1
ATOM 638 C CA . ILE A 1 76 ? -7.647 0.473 -0.401 1.00 75.25 76 ILE A CA 1
ATOM 639 C C . ILE A 1 76 ? -8.369 -0.744 -0.989 1.00 75.25 76 ILE A C 1
ATOM 641 O O . ILE A 1 76 ? -7.761 -1.779 -1.238 1.00 75.25 76 ILE A O 1
ATOM 645 N N . ASN A 1 77 ? -9.662 -0.600 -1.280 1.00 75.06 77 ASN A N 1
ATOM 646 C CA . ASN A 1 77 ? -10.483 -1.640 -1.895 1.00 75.06 77 ASN A CA 1
ATOM 647 C C . ASN A 1 77 ? -10.277 -1.785 -3.419 1.00 75.06 77 ASN A C 1
ATOM 649 O O . ASN A 1 77 ? -11.019 -2.526 -4.066 1.00 75.06 77 ASN A O 1
ATOM 653 N N . GLY A 1 78 ? -9.293 -1.091 -4.003 1.00 69.88 78 GLY A N 1
ATOM 654 C CA . GLY A 1 78 ? -8.923 -1.226 -5.412 1.00 69.88 78 GLY A CA 1
ATOM 655 C C . GLY A 1 78 ? -9.730 -0.368 -6.389 1.00 69.88 78 GLY A C 1
ATOM 656 O O . GLY A 1 78 ? -9.632 -0.586 -7.599 1.00 69.88 78 GLY A O 1
ATOM 657 N N . VAL A 1 79 ? -10.509 0.611 -5.912 1.00 73.69 79 VAL A N 1
ATOM 658 C CA . VAL A 1 79 ? -11.130 1.608 -6.798 1.00 73.69 79 VAL A CA 1
ATOM 659 C C . VAL A 1 79 ? -10.028 2.483 -7.416 1.00 73.69 79 VAL A C 1
ATOM 661 O O . VAL A 1 79 ? -9.132 2.925 -6.694 1.00 73.69 79 VAL A O 1
ATOM 664 N N . PRO A 1 80 ? -10.055 2.748 -8.737 1.00 64.69 80 PRO A N 1
ATOM 665 C CA . PRO A 1 80 ? -9.088 3.636 -9.370 1.00 64.69 80 PRO A CA 1
ATOM 666 C C . PRO A 1 80 ? -9.097 5.036 -8.744 1.00 64.69 80 PRO A C 1
ATOM 668 O O . PRO A 1 80 ? -10.155 5.639 -8.578 1.00 64.69 80 PRO A O 1
ATOM 671 N N . PHE A 1 81 ? -7.908 5.559 -8.451 1.00 61.72 81 PHE A N 1
ATOM 672 C CA . PHE A 1 81 ? -7.700 6.937 -8.019 1.00 61.72 81 PHE A CA 1
ATOM 673 C C . PHE A 1 81 ? -6.844 7.685 -9.038 1.00 61.72 81 PHE A C 1
ATOM 675 O O . PHE A 1 81 ? -5.824 7.166 -9.497 1.00 61.72 81 PHE A O 1
ATOM 682 N N .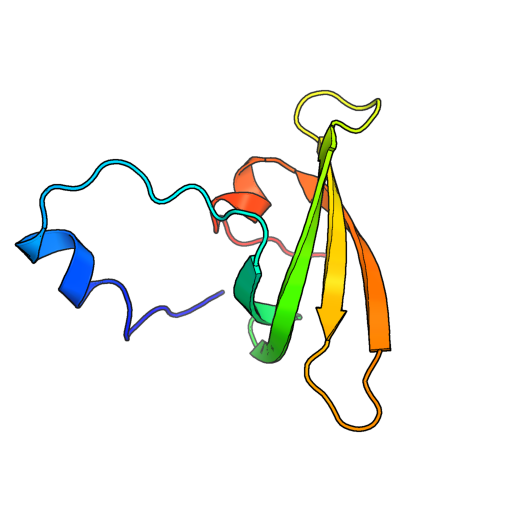 THR A 1 82 ? -7.233 8.917 -9.346 1.00 55.22 82 THR A N 1
ATOM 683 C CA . THR A 1 82 ? -6.468 9.862 -10.163 1.00 55.22 82 THR A CA 1
ATOM 684 C C . THR A 1 82 ? -6.148 11.087 -9.315 1.00 55.22 82 THR A C 1
ATOM 686 O O . THR A 1 82 ? -7.056 11.778 -8.859 1.00 55.22 82 THR A O 1
ATOM 689 N N . MET A 1 83 ? -4.857 11.359 -9.110 1.00 48.91 83 MET A N 1
ATOM 690 C CA . MET A 1 83 ? -4.397 12.699 -8.739 1.00 48.91 83 MET A CA 1
ATOM 691 C C . MET A 1 83 ? -4.141 13.462 -10.034 1.00 48.91 83 MET A C 1
ATOM 693 O O . MET A 1 83 ? -3.329 13.005 -10.844 1.00 48.91 83 MET A O 1
ATOM 697 N N . GLU A 1 84 ? -4.834 14.581 -10.236 1.00 47.44 84 GLU A N 1
ATOM 698 C CA . GLU A 1 84 ? -4.324 15.634 -11.123 1.00 47.44 84 GLU A CA 1
ATOM 699 C C . GLU A 1 84 ? -3.153 16.358 -10.449 1.00 47.44 84 GLU A C 1
ATOM 701 O O . GLU A 1 84 ? -3.250 16.627 -9.226 1.00 47.44 84 GLU A O 1
#

Nearest PDB structures (foldseek):
  4qsh-assembly1_A  TM=5.638E-01  e=1.018E-01  Listeria monocytogenes
  5vyw-assembly1_A  TM=5.568E-01  e=1.284E-01  Lactococcus lactis
  5vyw-assembly1_C  TM=5.640E-01  e=1.619E-01  Lactococcus lactis
  5vyw-assembly1_D  TM=5.478E-01  e=1.442E-01  Lactococcus lactis
  5vyw-assembly1_B  TM=5.575E-01  e=1.926E-01  Lactococcus lactis

Secondary structure (DSSP, 8-state):
----TTTHHHHHHH--------TT-EEEEEETTEEEEEEEEEEEEE-SSTTEEEEEEEE-SSSPEEEEEEEEHHHHTT------

Sequence (84 aa):
MVHANTFERYRKITGKEKIMTTIGDVVLIYFKDEPTFFARIESIEADIKKDWFIVEFLILAIPLRAVIWILREEYINGVPFTME

Organism: NCBI:txid412755

pLDDT: mean 71.83, std 20.01, range [24.48, 93.56]

Solvent-accessible surface area (backbone atoms only — not comparable to full-atom values): 5290 Å² total; per-residue (Å²): 77,85,80,58,85,78,56,63,72,57,58,79,76,63,81,68,74,85,82,72,80,51,73,68,42,76,44,79,42,60,55,94,55,37,84,70,50,45,28,31,32,71,44,80,43,81,41,97,51,88,65,28,28,41,36,34,32,40,35,73,47,94,78,72,46,76,51,79,49,83,42,45,54,59,51,69,70,66,45,79,83,82,84,131

Mean predicted aligned error: 10.98 Å